Protein AF-A0A832LRV9-F1 (afdb_monomer)

Nearest PDB structures (foldseek):
  3uo2-assembly2_B  TM=4.684E-01  e=1.932E+00  Saccharomyces cerevisiae S288C

Secondary structure (DSSP, 8-state):
-HHHHHHHHHHHHHHH-S-------THHHHHHHHHHHHHHHHHHHTSTTT-TTS-HHHHHHHHHHHHHHHHHHHHHHT-TT-SPPPTT---

pLDDT: mean 85.63, std 14.7, range [46.56, 98.38]

Foldseek 3Di:
DVVVVVVVVVVVVVVVPDDDLPQADDVSLVVLLVVLVVLVVVLVCLDCVNNVPRDPVVNVVSVVVSVVSVVSNCVNVVHPPPDDDDPPDDD

Sequence (91 aa):
MKKVAMCIAVLAVLCLAGCGNVYLRGEALTAAETSTMDAYQAVERSEPQREPDCPAWLRAYLQENFKQWRFFVRAARKDEAWGPKLEGEQP

Solvent-accessible surface area (backbone atoms only — not comparable to full-atom values): 5360 Å² total; per-residue (Å²): 111,72,68,58,55,50,52,51,52,51,50,52,55,58,69,64,71,61,72,80,86,74,82,45,54,72,69,59,32,53,53,44,50,51,52,23,53,54,31,45,53,52,35,66,52,43,34,64,91,73,27,68,83,53,53,68,67,57,47,52,50,35,48,52,52,22,52,52,38,40,49,54,47,19,63,51,70,73,35,89,79,59,72,88,80,62,89,92,63,78,134

Structure (mmCIF, N/CA/C/O backbone):
data_AF-A0A832LRV9-F1
#
_entry.id   AF-A0A832LRV9-F1
#
loop_
_atom_site.group_PDB
_atom_site.id
_atom_site.type_symbol
_atom_site.label_atom_id
_atom_site.label_alt_id
_atom_site.label_comp_id
_atom_site.label_asym_id
_atom_site.label_entity_id
_atom_site.label_seq_id
_atom_site.pdbx_PDB_ins_code
_atom_site.Cartn_x
_atom_site.Cartn_y
_atom_site.Cartn_z
_atom_site.occupancy
_atom_site.B_iso_or_equiv
_atom_site.auth_seq_id
_atom_site.auth_comp_id
_atom_site.auth_asym_id
_atom_site.auth_atom_id
_atom_site.pdbx_PDB_model_num
ATOM 1 N N . MET A 1 1 ? -32.557 -22.725 -16.381 1.00 57.06 1 MET A N 1
ATOM 2 C CA . MET A 1 1 ? -32.774 -22.281 -14.982 1.00 57.06 1 MET A CA 1
ATOM 3 C C . MET A 1 1 ? -31.740 -22.838 -14.000 1.00 57.06 1 MET A C 1
ATOM 5 O O . MET A 1 1 ? -31.054 -22.038 -13.387 1.00 57.06 1 MET A O 1
ATOM 9 N N . LYS A 1 2 ? -31.529 -24.163 -13.897 1.00 62.62 2 LYS A N 1
ATOM 10 C CA . LYS A 1 2 ? -30.547 -24.755 -12.951 1.00 62.62 2 LYS A CA 1
ATOM 11 C C . LYS A 1 2 ? -29.103 -24.242 -13.114 1.00 62.62 2 LYS A C 1
ATOM 13 O O . LYS A 1 2 ? -28.452 -23.931 -12.127 1.00 62.62 2 LYS A O 1
ATOM 18 N N . LYS A 1 3 ? -28.632 -24.089 -14.359 1.00 66.50 3 LYS A N 1
ATOM 19 C CA . LYS A 1 3 ? -27.274 -23.592 -14.662 1.00 66.50 3 LYS A CA 1
ATOM 20 C C . LYS A 1 3 ? -27.055 -22.138 -14.217 1.00 66.50 3 LYS A C 1
ATOM 22 O O . LYS A 1 3 ? -26.003 -21.816 -13.693 1.00 66.50 3 LYS A O 1
ATOM 27 N N . VAL A 1 4 ? -28.076 -21.290 -14.361 1.00 75.31 4 VAL A N 1
ATOM 28 C CA . VAL A 1 4 ? -28.022 -19.873 -13.959 1.00 75.31 4 VAL A CA 1
ATOM 29 C C . VAL A 1 4 ? -27.977 -19.745 -12.436 1.00 75.31 4 VAL A C 1
ATOM 31 O O . VAL A 1 4 ? -27.144 -19.017 -11.912 1.00 75.31 4 VAL A O 1
ATOM 34 N N . ALA A 1 5 ? -28.801 -20.515 -11.720 1.00 76.06 5 ALA A N 1
ATOM 35 C CA . ALA A 1 5 ? -28.777 -20.550 -10.257 1.00 76.06 5 ALA A CA 1
ATOM 36 C C . ALA A 1 5 ? -27.423 -21.035 -9.707 1.00 76.06 5 ALA A C 1
ATOM 38 O O . ALA A 1 5 ? -26.921 -20.488 -8.732 1.00 76.06 5 ALA A O 1
ATOM 39 N N . MET A 1 6 ? -26.799 -22.012 -10.372 1.00 80.25 6 MET A N 1
ATOM 40 C CA . MET A 1 6 ? -25.465 -22.498 -10.019 1.00 80.25 6 MET A CA 1
ATOM 41 C C . MET A 1 6 ? -24.382 -21.432 -10.247 1.00 80.25 6 MET A C 1
ATOM 43 O O . MET A 1 6 ? -23.541 -21.241 -9.376 1.00 80.25 6 MET A O 1
ATOM 47 N N . CYS A 1 7 ? -24.426 -20.684 -11.355 1.00 77.81 7 CYS A N 1
ATOM 48 C CA . CYS A 1 7 ? -23.497 -19.571 -11.584 1.00 77.81 7 CYS A CA 1
ATOM 49 C C . CYS A 1 7 ? -23.651 -18.457 -10.539 1.00 77.81 7 CYS A C 1
ATOM 51 O O . CYS A 1 7 ? -22.649 -17.944 -10.055 1.00 77.81 7 CYS A O 1
ATOM 53 N N . ILE A 1 8 ? -24.885 -18.119 -10.152 1.00 79.50 8 ILE A N 1
ATOM 54 C CA . ILE A 1 8 ? -25.157 -17.107 -9.118 1.00 79.50 8 ILE A CA 1
ATOM 55 C C . ILE A 1 8 ? -24.667 -17.582 -7.745 1.00 79.50 8 ILE A C 1
ATOM 57 O O . ILE A 1 8 ? -24.066 -16.804 -7.014 1.00 79.50 8 ILE A O 1
ATOM 61 N N . ALA A 1 9 ? -24.864 -18.858 -7.405 1.00 75.25 9 ALA A N 1
ATOM 62 C CA . ALA A 1 9 ? -24.369 -19.426 -6.154 1.00 75.25 9 ALA A CA 1
ATOM 63 C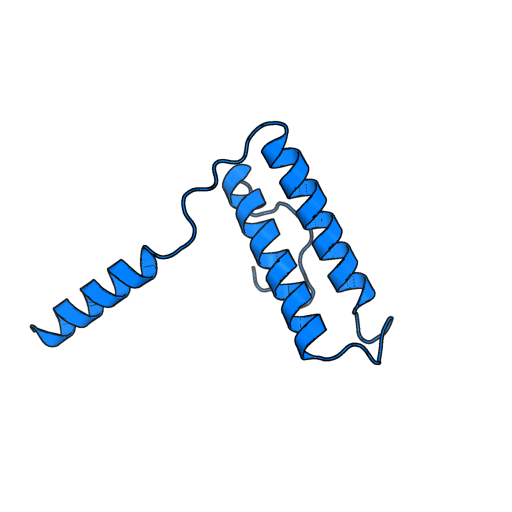 C . ALA A 1 9 ? -22.832 -19.451 -6.098 1.00 75.25 9 ALA A C 1
ATOM 65 O O . ALA A 1 9 ? -22.249 -19.115 -5.072 1.00 75.25 9 ALA A O 1
ATOM 66 N N . VAL A 1 10 ? -22.172 -19.792 -7.209 1.00 74.38 10 VAL A N 1
ATOM 67 C CA . VAL A 1 10 ? -20.706 -19.756 -7.315 1.00 74.38 10 VAL A CA 1
ATOM 68 C C . VAL A 1 10 ? -20.188 -18.322 -7.214 1.00 74.38 10 VAL A C 1
ATOM 70 O O . VAL A 1 10 ? -19.249 -18.083 -6.465 1.00 74.38 10 VAL A O 1
ATOM 73 N N . LEU A 1 11 ? -20.826 -17.357 -7.884 1.00 69.88 11 LEU A N 1
ATOM 74 C CA . LEU A 1 11 ? -20.500 -15.934 -7.745 1.00 69.88 11 LEU A CA 1
ATOM 75 C C . LEU A 1 11 ? -20.679 -15.457 -6.302 1.00 69.88 11 LEU A C 1
ATOM 77 O O . LEU A 1 11 ? -19.779 -14.824 -5.773 1.00 69.88 11 LEU A O 1
ATOM 81 N N . ALA A 1 12 ? -21.774 -15.817 -5.630 1.00 67.25 12 ALA A N 1
ATOM 82 C CA . ALA A 1 12 ? -22.002 -15.450 -4.235 1.00 67.25 12 ALA A CA 1
ATOM 83 C C . ALA A 1 12 ? -20.933 -16.036 -3.296 1.00 67.25 12 ALA A C 1
ATOM 85 O O . ALA A 1 12 ? -20.431 -15.326 -2.433 1.00 67.25 12 ALA A O 1
ATOM 86 N N . VAL A 1 13 ? -20.534 -17.298 -3.484 1.00 64.94 13 VAL A N 1
ATOM 87 C CA . VAL A 1 13 ? -19.471 -17.938 -2.685 1.00 64.94 13 VAL A CA 1
ATOM 88 C C . VAL A 1 13 ? -18.095 -17.334 -2.981 1.00 64.94 13 VAL A C 1
ATOM 90 O O . VAL A 1 13 ? -17.320 -17.105 -2.056 1.00 64.94 13 VAL A O 1
ATOM 93 N N . LEU A 1 14 ? -17.797 -17.010 -4.241 1.00 58.47 14 LEU A N 1
ATOM 94 C CA . LEU A 1 14 ? -16.559 -16.321 -4.619 1.00 58.47 14 LEU A CA 1
ATOM 95 C C . LEU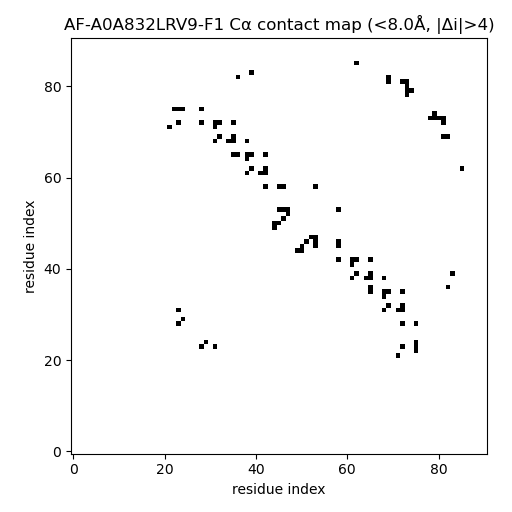 A 1 14 ? -16.527 -14.871 -4.111 1.00 58.47 14 LEU A C 1
ATOM 97 O O . LEU A 1 14 ? -15.468 -14.392 -3.723 1.00 58.47 14 LEU A O 1
ATOM 101 N N . CYS A 1 15 ? -17.678 -14.198 -4.027 1.00 57.00 15 CYS A N 1
ATOM 102 C CA . CYS A 1 15 ? -17.820 -12.879 -3.405 1.00 57.00 15 CYS A CA 1
ATOM 103 C C . CYS A 1 15 ? -17.755 -12.917 -1.866 1.00 57.00 15 CYS A C 1
ATOM 105 O O . CYS A 1 15 ? -17.588 -11.868 -1.251 1.00 57.00 15 CYS A O 1
ATOM 107 N N . LEU A 1 16 ? -17.879 -14.094 -1.239 1.00 51.53 16 LEU A N 1
ATOM 108 C CA . LEU A 1 16 ? -17.699 -14.286 0.208 1.00 51.53 16 LEU A CA 1
ATOM 109 C C . LEU A 1 16 ? -16.242 -14.601 0.582 1.00 51.53 16 LEU A C 1
ATOM 111 O O . LEU A 1 16 ? -15.853 -14.426 1.735 1.00 51.53 16 LEU A O 1
ATOM 115 N N . ALA A 1 17 ? -15.419 -15.031 -0.378 1.00 48.03 17 ALA A N 1
ATOM 116 C CA . ALA A 1 17 ? -13.992 -15.275 -0.186 1.00 48.03 17 ALA A CA 1
ATOM 117 C C . ALA A 1 17 ? -13.171 -13.990 -0.409 1.00 48.03 17 ALA A C 1
ATOM 119 O O . ALA A 1 17 ? -12.248 -13.949 -1.216 1.00 48.03 17 ALA A O 1
ATOM 120 N N . GLY A 1 18 ? -13.518 -12.930 0.318 1.00 46.56 18 GLY A N 1
ATOM 121 C CA . GLY A 1 18 ? -12.721 -11.714 0.432 1.00 46.56 18 GLY A CA 1
ATOM 122 C C . GLY A 1 18 ? -12.431 -11.452 1.901 1.00 46.56 18 GLY A C 1
ATOM 123 O O . GLY A 1 18 ? -13.310 -10.978 2.603 1.00 46.56 18 GLY A O 1
ATOM 124 N N . CYS A 1 19 ? -11.221 -11.806 2.344 1.00 50.16 19 CYS A N 1
ATOM 125 C CA . CYS A 1 19 ? -10.553 -11.340 3.564 1.00 50.16 19 CYS A CA 1
ATOM 126 C C . CYS A 1 19 ? -11.414 -11.325 4.841 1.00 50.16 19 CYS A C 1
ATOM 128 O O . CYS A 1 19 ? -12.174 -10.391 5.078 1.00 50.16 19 CYS A O 1
ATOM 130 N N . GLY A 1 20 ? -11.235 -12.332 5.709 1.00 47.59 20 GLY A N 1
ATOM 131 C CA . GLY A 1 20 ? -11.855 -12.360 7.037 1.00 47.59 20 GLY A CA 1
ATOM 132 C C . GLY A 1 20 ? -11.772 -10.989 7.699 1.00 47.59 20 GLY A C 1
ATOM 133 O O . GLY A 1 20 ? -10.699 -10.401 7.688 1.00 47.59 20 GLY A O 1
ATOM 134 N N . ASN A 1 21 ? -12.908 -10.476 8.181 1.00 55.56 21 ASN A N 1
ATOM 135 C CA . ASN A 1 21 ? -13.067 -9.126 8.726 1.00 55.56 21 ASN A CA 1
ATOM 136 C C . ASN A 1 21 ? -11.907 -8.765 9.673 1.00 55.56 21 ASN A C 1
ATOM 138 O O . ASN A 1 21 ? -11.973 -9.045 10.871 1.00 55.56 21 ASN A O 1
ATOM 142 N N . VAL A 1 22 ? -10.835 -8.165 9.143 1.00 60.28 22 VAL A N 1
ATOM 143 C CA . VAL A 1 22 ? -9.689 -7.747 9.947 1.00 60.28 22 VAL A CA 1
ATOM 144 C C . VAL A 1 22 ? -10.130 -6.479 10.645 1.00 60.28 22 VAL A C 1
ATOM 146 O O . VAL A 1 22 ? -10.161 -5.391 10.071 1.00 60.28 22 VAL A O 1
ATOM 149 N N . TYR A 1 23 ? -10.560 -6.640 11.888 1.00 70.06 23 TYR A N 1
ATOM 150 C CA . TYR A 1 23 ? -11.009 -5.525 12.692 1.00 70.06 23 TYR A CA 1
ATOM 151 C C . TYR A 1 23 ? -9.806 -4.817 13.306 1.00 70.06 23 TYR A C 1
ATOM 153 O O . TYR A 1 23 ? -9.339 -5.171 14.386 1.00 70.06 23 TYR A O 1
ATOM 161 N N . LEU A 1 24 ? -9.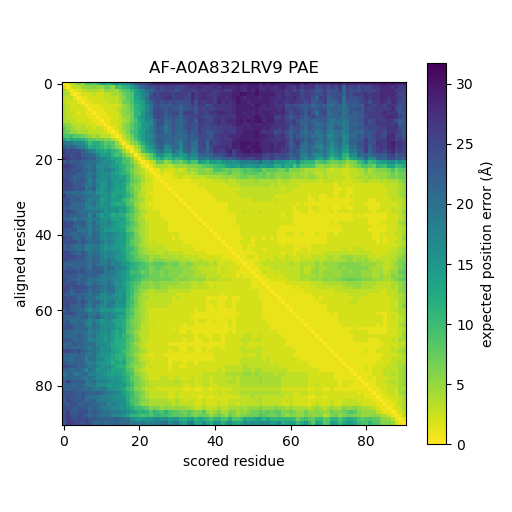279 -3.827 12.589 1.00 83.19 24 LEU A N 1
ATOM 162 C CA . LEU A 1 24 ? -8.147 -3.031 13.049 1.00 83.19 24 LEU A CA 1
ATOM 163 C C . LEU A 1 24 ? -8.634 -1.875 13.924 1.00 83.19 24 LEU A C 1
ATOM 165 O O . LEU A 1 24 ? -9.465 -1.066 13.509 1.00 83.19 24 LEU A O 1
ATOM 169 N N . ARG A 1 25 ? -8.100 -1.787 15.142 1.00 87.44 25 ARG A N 1
ATOM 170 C CA . ARG A 1 25 ? -8.321 -0.680 16.082 1.00 87.44 25 ARG A CA 1
ATOM 171 C C . ARG A 1 25 ? -7.082 -0.450 16.936 1.00 87.44 25 ARG A C 1
ATOM 173 O O . ARG A 1 25 ? -6.271 -1.359 17.098 1.00 87.44 25 ARG A O 1
ATOM 180 N N . GLY A 1 26 ? -6.978 0.748 17.513 1.00 93.00 26 GLY A N 1
ATOM 181 C CA . GLY A 1 26 ? -5.869 1.114 18.396 1.00 93.00 26 GLY A CA 1
ATOM 182 C C . GLY A 1 26 ? -4.520 0.871 17.721 1.00 93.00 26 GLY A C 1
ATOM 183 O O . GLY A 1 26 ? -4.353 1.185 16.544 1.00 93.00 26 GLY A O 1
ATOM 184 N N . GLU A 1 27 ? -3.597 0.242 18.442 1.00 94.12 27 GLU A N 1
ATOM 185 C CA . GLU A 1 27 ? -2.237 -0.038 17.965 1.00 94.12 27 GLU A CA 1
ATOM 186 C C . GLU A 1 27 ? -2.197 -0.894 16.694 1.00 94.12 27 GLU A C 1
ATOM 188 O O . GLU A 1 27 ? -1.347 -0.671 15.836 1.00 94.12 27 GLU A O 1
ATOM 193 N N . ALA A 1 28 ? -3.140 -1.826 16.517 1.00 91.56 28 ALA A N 1
ATOM 194 C CA . ALA A 1 28 ? -3.201 -2.645 15.307 1.00 91.56 28 ALA A CA 1
ATOM 195 C C . ALA A 1 28 ? -3.540 -1.805 14.065 1.00 91.56 28 ALA A C 1
ATOM 197 O O . ALA A 1 28 ? -3.005 -2.054 12.986 1.00 91.56 28 ALA A O 1
ATOM 198 N N . LEU A 1 29 ? -4.402 -0.790 14.215 1.00 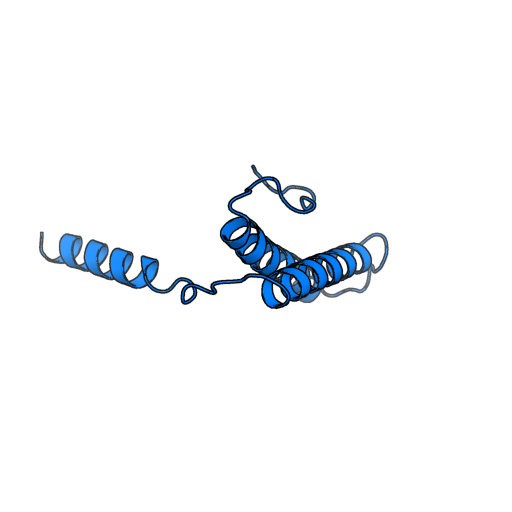94.44 29 LEU A N 1
ATOM 199 C CA . LEU A 1 29 ? -4.681 0.157 13.135 1.00 94.44 29 LEU A CA 1
ATOM 200 C C . LEU A 1 29 ? -3.459 1.033 12.860 1.00 94.44 29 LEU A C 1
ATOM 202 O O . LEU A 1 29 ? -3.071 1.157 11.706 1.00 94.44 29 LEU A O 1
ATOM 206 N N . THR A 1 30 ? -2.811 1.562 13.898 1.00 95.38 30 THR A N 1
ATOM 207 C CA . THR A 1 30 ? -1.586 2.358 13.739 1.00 95.38 30 THR A CA 1
ATOM 208 C C . THR A 1 30 ? -0.482 1.571 13.027 1.00 95.38 30 THR A C 1
ATOM 210 O O . THR A 1 30 ? 0.126 2.079 12.090 1.00 95.38 30 THR A O 1
ATOM 213 N N . ALA A 1 31 ? -0.264 0.304 13.388 1.00 94.56 31 ALA A N 1
ATOM 214 C CA . ALA A 1 31 ? 0.716 -0.554 12.724 1.00 94.56 31 ALA A CA 1
ATOM 215 C C . ALA A 1 31 ? 0.374 -0.807 11.244 1.00 94.56 31 ALA A C 1
ATOM 217 O O . ALA A 1 31 ? 1.267 -0.827 10.394 1.00 94.56 31 ALA A O 1
ATOM 218 N N . ALA A 1 32 ? -0.913 -0.972 10.922 1.00 95.19 32 ALA A N 1
ATOM 219 C CA . ALA A 1 32 ? -1.371 -1.116 9.543 1.00 95.19 32 ALA A CA 1
ATOM 220 C C . ALA A 1 32 ? -1.211 0.185 8.740 1.00 95.19 32 ALA A C 1
ATOM 222 O O . ALA A 1 32 ? -0.819 0.133 7.576 1.00 95.19 32 ALA A O 1
ATOM 223 N N . GLU A 1 33 ? -1.456 1.349 9.347 1.00 97.00 33 GLU A N 1
ATOM 224 C CA . GLU A 1 33 ? -1.203 2.659 8.734 1.00 97.00 33 GLU A CA 1
ATOM 225 C C . GLU A 1 33 ? 0.281 2.831 8.399 1.00 97.00 33 GLU A C 1
ATOM 227 O O . GLU A 1 33 ? 0.613 3.164 7.261 1.00 97.00 33 GLU A O 1
ATOM 232 N N . THR A 1 34 ? 1.172 2.529 9.348 1.00 97.56 34 THR A N 1
ATOM 233 C CA . THR A 1 34 ? 2.625 2.555 9.126 1.00 97.56 34 THR A CA 1
ATOM 234 C C . THR A 1 34 ? 3.030 1.597 8.012 1.00 97.56 34 THR A C 1
ATOM 236 O O . THR A 1 34 ? 3.663 2.021 7.051 1.00 97.56 34 THR A O 1
ATOM 239 N N . SER A 1 35 ? 2.575 0.342 8.070 1.00 96.06 35 SER A N 1
ATOM 240 C CA . SER A 1 35 ? 2.882 -0.666 7.046 1.00 96.06 35 SER A CA 1
ATOM 241 C C . SER A 1 35 ? 2.380 -0.251 5.659 1.00 96.06 35 SER A C 1
ATOM 243 O O . SER A 1 35 ? 3.045 -0.490 4.653 1.00 96.06 35 SER A O 1
ATOM 245 N N . THR A 1 36 ? 1.227 0.424 5.593 1.00 97.94 36 THR A N 1
ATOM 246 C CA . THR A 1 36 ? 0.695 0.967 4.338 1.00 97.94 36 THR A CA 1
ATOM 247 C C . THR A 1 36 ?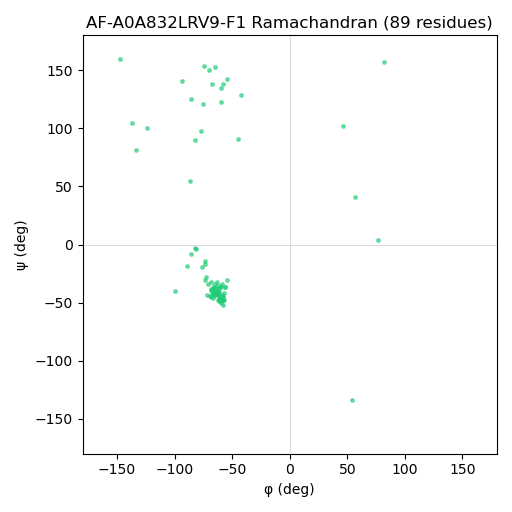 1.597 2.064 3.777 1.00 97.94 36 THR A C 1
ATOM 249 O O . THR A 1 36 ? 1.861 2.091 2.576 1.00 97.94 36 THR A O 1
ATOM 252 N N . MET A 1 37 ? 2.089 2.967 4.627 1.00 98.38 37 MET A N 1
ATOM 253 C CA . MET A 1 37 ? 2.991 4.035 4.195 1.00 98.38 37 MET A CA 1
ATOM 254 C C . MET A 1 37 ? 4.378 3.507 3.817 1.00 98.38 37 MET A C 1
ATOM 256 O O . MET A 1 37 ? 4.966 4.002 2.857 1.00 98.38 37 MET A O 1
ATOM 260 N N . ASP A 1 38 ? 4.873 2.470 4.490 1.00 98.12 38 ASP A N 1
ATOM 261 C CA . ASP A 1 38 ? 6.116 1.790 4.115 1.00 98.12 38 ASP A CA 1
ATOM 262 C C . ASP A 1 38 ? 5.982 1.109 2.745 1.00 98.12 38 ASP A C 1
ATOM 264 O O . ASP A 1 38 ? 6.862 1.244 1.890 1.00 98.12 38 ASP A O 1
ATOM 268 N N . ALA A 1 39 ? 4.845 0.450 2.489 1.00 97.75 39 ALA A N 1
ATOM 269 C CA . ALA A 1 39 ? 4.535 -0.121 1.181 1.00 97.75 39 ALA A CA 1
ATOM 270 C C . ALA A 1 39 ? 4.453 0.961 0.089 1.00 97.75 39 ALA A C 1
ATOM 272 O O . ALA A 1 39 ? 4.997 0.774 -1.000 1.00 97.75 39 ALA A O 1
ATOM 273 N N . TYR A 1 40 ? 3.852 2.120 0.381 1.00 97.94 40 TYR A N 1
ATOM 274 C CA . TYR A 1 40 ? 3.833 3.258 -0.546 1.00 97.94 40 TYR A CA 1
ATOM 275 C C . TYR A 1 40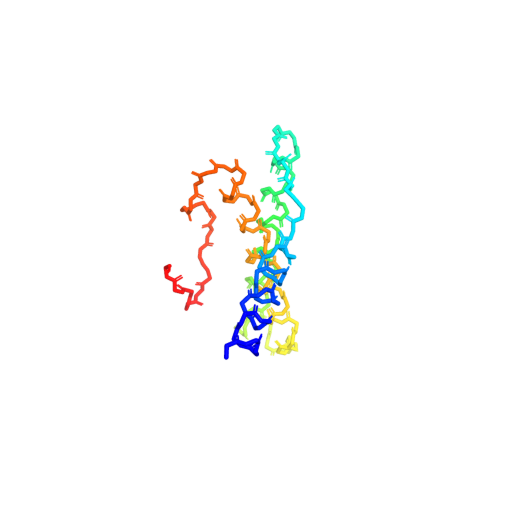 ? 5.247 3.741 -0.888 1.00 97.94 40 TYR A C 1
ATOM 277 O O . TYR A 1 40 ? 5.585 3.919 -2.056 1.00 97.94 40 TYR A O 1
ATOM 285 N N . GLN A 1 41 ? 6.112 3.893 0.116 1.00 97.62 41 GLN A N 1
ATOM 286 C CA . GLN A 1 41 ? 7.500 4.285 -0.120 1.00 97.62 41 GLN A CA 1
ATOM 287 C C . GLN A 1 41 ? 8.271 3.253 -0.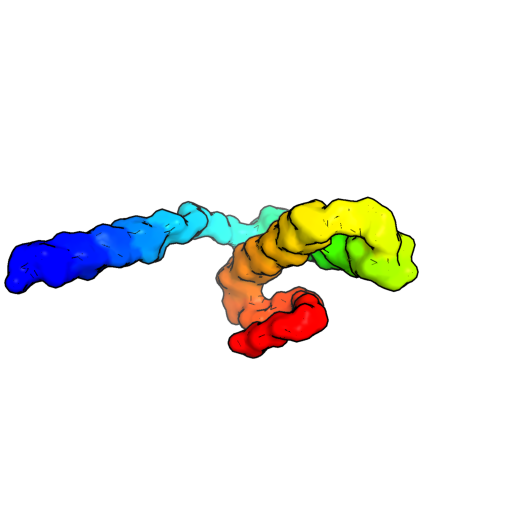948 1.00 97.62 41 GLN A C 1
ATOM 289 O O . GLN A 1 41 ? 9.171 3.631 -1.697 1.00 97.62 41 GLN A O 1
ATOM 294 N N . ALA A 1 42 ? 7.959 1.962 -0.815 1.00 96.94 42 ALA A N 1
ATOM 295 C CA . ALA A 1 42 ? 8.559 0.927 -1.648 1.00 96.94 42 ALA A CA 1
ATOM 296 C C . ALA A 1 42 ? 8.144 1.081 -3.121 1.00 96.94 42 ALA A C 1
ATOM 298 O O . ALA A 1 42 ? 9.000 0.985 -4.000 1.00 96.94 42 ALA A O 1
ATOM 299 N N . VAL A 1 43 ? 6.871 1.402 -3.390 1.00 96.62 43 VAL A N 1
ATOM 300 C CA . VAL A 1 43 ? 6.393 1.722 -4.747 1.00 96.62 43 VAL A CA 1
ATOM 301 C C . VAL A 1 43 ? 7.166 2.905 -5.325 1.00 96.62 43 VAL A C 1
ATOM 303 O O . VAL A 1 43 ? 7.765 2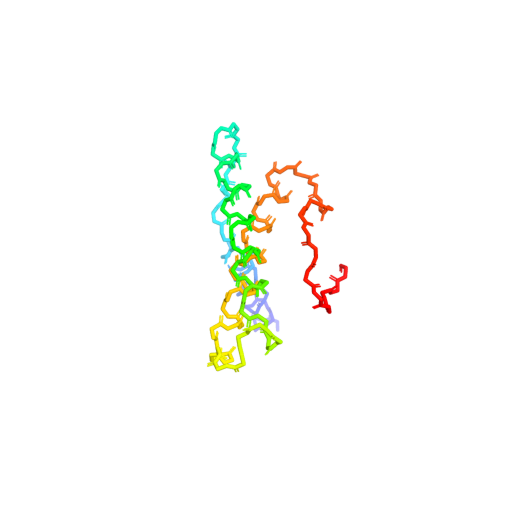.768 -6.389 1.00 96.62 43 VAL A O 1
ATOM 306 N N . GLU A 1 44 ? 7.234 4.014 -4.588 1.00 95.69 44 GLU A N 1
ATOM 307 C CA . GLU A 1 44 ? 7.946 5.239 -4.983 1.00 95.69 44 GLU A CA 1
ATOM 308 C C . GLU A 1 44 ? 9.428 5.000 -5.299 1.00 95.69 44 GLU A C 1
ATOM 310 O O . GLU A 1 44 ? 9.997 5.622 -6.189 1.00 95.69 44 GLU A O 1
ATOM 315 N N . ARG A 1 45 ? 10.098 4.109 -4.560 1.00 95.56 45 ARG A N 1
ATOM 316 C CA . ARG A 1 45 ? 11.506 3.768 -4.823 1.00 95.56 45 ARG A CA 1
ATOM 317 C C . ARG A 1 45 ? 11.675 2.906 -6.074 1.00 95.56 45 ARG A C 1
ATOM 319 O O . ARG A 1 45 ? 12.691 3.045 -6.743 1.00 95.56 45 ARG A O 1
ATOM 326 N N . SER A 1 46 ? 10.683 2.075 -6.391 1.00 95.56 46 SER A N 1
ATOM 327 C CA . SER A 1 46 ? 10.705 1.158 -7.539 1.00 95.56 46 SER A CA 1
ATOM 328 C C . SER A 1 46 ? 10.347 1.807 -8.885 1.00 95.56 46 SER A C 1
ATOM 330 O O . SER A 1 46 ? 10.365 1.134 -9.923 1.00 95.56 46 SER A O 1
ATOM 332 N N . GLU A 1 47 ? 9.983 3.096 -8.887 1.00 93.12 47 GLU A N 1
ATOM 333 C CA . GLU A 1 47 ? 9.602 3.835 -10.094 1.00 93.12 47 GLU A CA 1
ATOM 334 C C . GLU A 1 47 ? 10.687 3.762 -11.180 1.00 93.12 47 GLU A C 1
ATOM 336 O O . GLU A 1 47 ? 11.873 3.855 -10.858 1.00 93.12 47 GLU A O 1
ATOM 341 N N . PRO A 1 48 ? 10.325 3.661 -12.475 1.00 90.62 48 PRO A N 1
ATOM 342 C CA . PRO A 1 48 ? 11.297 3.540 -13.565 1.00 90.62 48 PRO A CA 1
ATOM 343 C C . PRO A 1 48 ? 12.364 4.642 -13.599 1.00 90.62 48 PRO A C 1
ATOM 345 O O . PRO A 1 48 ? 13.484 4.395 -14.034 1.00 90.62 48 PRO A O 1
ATOM 348 N N . GLN A 1 49 ? 12.027 5.851 -13.144 1.00 92.06 49 GLN A N 1
ATOM 349 C CA . GLN A 1 49 ? 12.938 6.993 -13.079 1.00 92.06 49 GLN A CA 1
ATOM 350 C C . GLN A 1 49 ? 13.985 6.847 -11.966 1.00 92.06 49 GLN A C 1
ATOM 352 O O . GLN A 1 49 ? 15.067 7.420 -12.081 1.00 92.06 49 GLN A O 1
ATOM 357 N N . ARG A 1 50 ? 13.670 6.111 -10.891 1.00 92.00 50 ARG A N 1
ATOM 358 C CA . ARG A 1 50 ? 14.557 5.906 -9.734 1.00 92.00 50 ARG A CA 1
ATOM 359 C C . ARG A 1 50 ? 15.287 4.567 -9.795 1.00 92.00 50 ARG A C 1
ATOM 361 O O . ARG A 1 50 ? 16.472 4.517 -9.483 1.00 92.00 50 ARG A O 1
ATOM 368 N N . GLU A 1 51 ? 14.603 3.512 -10.230 1.00 93.62 51 GLU A N 1
ATOM 369 C CA . GLU A 1 51 ? 15.146 2.159 -10.361 1.00 93.62 51 GLU A CA 1
ATOM 370 C C . GLU A 1 51 ? 14.773 1.543 -11.729 1.00 93.62 51 GLU A C 1
ATOM 372 O O . GLU A 1 51 ? 13.813 0.765 -11.854 1.00 93.62 51 GLU A O 1
ATOM 377 N N . PRO A 1 52 ? 15.529 1.885 -12.793 1.00 93.44 52 PRO A N 1
ATOM 378 C CA . PRO A 1 52 ? 15.251 1.427 -14.156 1.00 93.44 52 PRO A CA 1
ATOM 379 C C . PRO A 1 52 ? 15.280 -0.099 -14.296 1.00 93.44 52 PRO A C 1
ATOM 381 O O . PRO A 1 52 ? 14.438 -0.672 -14.992 1.00 93.44 52 PRO A O 1
ATOM 384 N N . ASP A 1 53 ? 16.190 -0.747 -13.564 1.00 96.00 53 ASP A N 1
ATOM 385 C CA . ASP A 1 53 ? 16.424 -2.194 -13.604 1.00 96.00 53 ASP A CA 1
ATOM 386 C C . ASP A 1 53 ? 15.442 -2.997 -12.735 1.00 96.00 53 ASP A C 1
ATOM 388 O O . ASP A 1 53 ? 15.478 -4.229 -12.735 1.00 96.00 53 ASP A O 1
ATOM 392 N N . CYS A 1 54 ? 14.539 -2.326 -12.006 1.00 95.19 54 CYS A N 1
ATOM 393 C CA . CYS A 1 54 ? 13.523 -3.003 -11.208 1.00 95.19 54 CYS A CA 1
ATOM 394 C C . CYS A 1 54 ? 12.633 -3.877 -12.118 1.00 95.19 54 CYS A C 1
ATOM 396 O O . CYS A 1 54 ? 12.011 -3.360 -13.058 1.00 95.19 54 CYS A O 1
ATOM 398 N N . PRO A 1 55 ? 12.527 -5.196 -11.865 1.00 96.69 55 PRO A N 1
ATOM 399 C CA . PRO A 1 55 ? 11.699 -6.070 -12.681 1.00 96.69 55 PRO A CA 1
ATOM 400 C C . PRO A 1 55 ? 10.235 -5.618 -12.701 1.00 96.69 55 PRO A C 1
ATOM 402 O O . PRO A 1 55 ? 9.652 -5.301 -11.665 1.00 96.69 55 PRO A O 1
ATOM 405 N N . ALA A 1 56 ? 9.596 -5.663 -13.873 1.00 94.38 56 ALA A N 1
ATOM 406 C CA . ALA A 1 56 ? 8.208 -5.215 -14.030 1.00 94.38 56 ALA A CA 1
ATOM 407 C C . ALA A 1 56 ? 7.228 -5.937 -13.084 1.00 94.38 56 ALA A C 1
ATOM 409 O O . ALA A 1 56 ? 6.314 -5.316 -12.544 1.00 94.38 56 ALA A O 1
ATOM 410 N N . TRP A 1 57 ? 7.447 -7.235 -12.839 1.00 95.75 57 TRP A N 1
ATOM 411 C CA . TRP A 1 57 ? 6.630 -8.014 -11.906 1.00 95.75 57 TRP A CA 1
ATOM 412 C C . TRP A 1 57 ? 6.772 -7.525 -10.459 1.00 95.75 57 TRP A C 1
ATOM 414 O O . TRP A 1 57 ? 5.793 -7.549 -9.717 1.00 95.75 57 TRP A O 1
ATOM 424 N N . LEU A 1 58 ? 7.961 -7.056 -10.063 1.00 96.56 58 LEU A N 1
ATOM 425 C CA . LEU A 1 58 ? 8.216 -6.557 -8.716 1.00 96.56 58 LEU A CA 1
ATOM 426 C C . LEU A 1 58 ? 7.516 -5.213 -8.510 1.00 96.56 58 LEU A C 1
ATOM 428 O O . LEU A 1 58 ? 6.835 -5.042 -7.504 1.00 96.56 58 LEU A O 1
ATOM 432 N N . ARG A 1 59 ? 7.580 -4.303 -9.493 1.00 95.12 59 ARG A N 1
ATOM 433 C CA . ARG A 1 59 ? 6.811 -3.044 -9.458 1.00 95.12 59 ARG A CA 1
ATOM 434 C C . ARG A 1 59 ? 5.313 -3.306 -9.317 1.00 95.12 59 ARG A C 1
ATOM 436 O O . ARG A 1 59 ? 4.667 -2.724 -8.450 1.00 95.12 59 ARG A O 1
ATOM 443 N N . ALA A 1 60 ? 4.773 -4.214 -10.132 1.00 94.38 60 ALA A N 1
ATOM 444 C CA . ALA A 1 60 ? 3.362 -4.586 -10.067 1.00 94.38 60 ALA A CA 1
ATOM 445 C C . ALA A 1 60 ? 2.996 -5.171 -8.693 1.00 94.38 60 ALA A C 1
ATOM 447 O O . ALA A 1 60 ? 2.000 -4.770 -8.096 1.00 94.38 60 ALA A O 1
ATOM 448 N N . TYR A 1 61 ? 3.832 -6.063 -8.155 1.00 95.88 61 TYR A N 1
ATOM 449 C CA . TYR A 1 61 ? 3.646 -6.624 -6.819 1.00 95.88 61 TYR A CA 1
ATOM 450 C C . TYR A 1 61 ? 3.613 -5.541 -5.732 1.00 95.88 61 TYR A C 1
ATOM 452 O O . TYR A 1 61 ? 2.710 -5.548 -4.899 1.00 95.88 61 TYR A O 1
ATOM 460 N N . LEU A 1 62 ? 4.558 -4.595 -5.746 1.00 97.06 62 LEU A N 1
ATOM 461 C CA . LEU A 1 62 ? 4.620 -3.517 -4.755 1.00 97.06 62 LEU A CA 1
ATOM 462 C C . LEU A 1 62 ? 3.385 -2.610 -4.828 1.00 97.06 62 LEU A C 1
ATOM 464 O O . LEU A 1 62 ? 2.819 -2.261 -3.791 1.00 97.06 62 LEU A O 1
ATOM 468 N N . GLN A 1 63 ? 2.926 -2.277 -6.039 1.00 95.88 63 GLN A N 1
ATOM 469 C CA . GLN A 1 63 ? 1.709 -1.485 -6.236 1.00 95.88 63 GLN A CA 1
ATOM 470 C C . GLN A 1 63 ? 0.474 -2.197 -5.678 1.00 95.88 63 GLN A C 1
ATOM 472 O O . GLN A 1 63 ? -0.294 -1.595 -4.927 1.00 95.88 63 GLN A O 1
ATOM 477 N N . GLU A 1 64 ? 0.288 -3.478 -6.000 1.00 95.06 64 GLU A N 1
ATOM 478 C CA . GLU A 1 64 ? -0.845 -4.255 -5.491 1.00 95.06 64 GLU A CA 1
ATOM 479 C C . GLU A 1 64 ? -0.765 -4.463 -3.974 1.00 95.06 64 GLU A C 1
ATOM 481 O O . GLU A 1 64 ? -1.778 -4.353 -3.282 1.00 95.06 64 GLU A O 1
ATOM 486 N N . ASN A 1 65 ? 0.437 -4.667 -3.425 1.00 95.06 65 ASN A N 1
ATOM 487 C CA . ASN A 1 65 ? 0.640 -4.775 -1.984 1.00 95.06 65 ASN A CA 1
ATOM 488 C C . ASN A 1 65 ? 0.222 -3.491 -1.251 1.00 95.06 65 ASN A C 1
ATOM 490 O O . ASN A 1 65 ? -0.525 -3.554 -0.272 1.00 95.06 65 ASN A O 1
ATOM 494 N N . PHE A 1 66 ? 0.628 -2.323 -1.757 1.00 97.12 66 PHE A N 1
ATOM 495 C CA . PHE A 1 66 ? 0.189 -1.037 -1.219 1.00 97.12 66 PHE A CA 1
ATOM 496 C C . PHE A 1 66 ? -1.336 -0.871 -1.289 1.00 97.12 66 PHE A C 1
ATOM 498 O O . PHE A 1 66 ? -1.965 -0.494 -0.295 1.00 97.12 66 PHE A O 1
ATOM 505 N N . LYS A 1 67 ? -1.953 -1.182 -2.437 1.00 94.38 67 LYS A N 1
ATOM 506 C CA . LYS A 1 67 ? -3.411 -1.073 -2.618 1.00 94.38 67 LYS A CA 1
ATOM 507 C C . LYS A 1 67 ? -4.176 -1.935 -1.617 1.00 94.38 67 LYS A C 1
ATOM 509 O O . LYS A 1 67 ? -5.147 -1.453 -1.033 1.00 94.38 67 LYS A O 1
ATOM 514 N N . GLN A 1 68 ? -3.730 -3.170 -1.390 1.00 92.12 68 GLN A N 1
ATOM 515 C CA . GLN A 1 68 ? -4.338 -4.085 -0.420 1.00 92.12 68 GLN A CA 1
ATOM 516 C C . GLN A 1 68 ? -4.249 -3.545 1.010 1.00 92.12 68 GLN A C 1
ATOM 518 O O . GLN A 1 68 ? -5.260 -3.487 1.711 1.00 92.12 68 GLN A O 1
ATOM 523 N N . TRP A 1 69 ? -3.070 -3.086 1.434 1.00 93.19 69 TRP A N 1
ATOM 524 C CA . TRP A 1 69 ? -2.892 -2.480 2.754 1.00 93.19 69 TRP A CA 1
ATOM 525 C C . TRP A 1 69 ? -3.782 -1.254 2.954 1.00 93.19 69 TRP A C 1
ATOM 527 O O . TRP A 1 69 ? -4.528 -1.165 3.934 1.00 93.19 69 TRP A O 1
ATOM 537 N N . ARG A 1 70 ? -3.790 -0.348 1.973 1.00 94.81 70 ARG A N 1
ATOM 538 C CA . ARG A 1 70 ? -4.623 0.854 2.012 1.00 94.81 70 ARG A CA 1
ATOM 539 C C . ARG A 1 70 ? -6.111 0.520 2.029 1.00 94.81 70 ARG A C 1
ATOM 541 O O . ARG A 1 70 ? -6.858 1.199 2.725 1.00 94.81 70 ARG A O 1
ATOM 548 N N . PHE A 1 71 ? -6.550 -0.528 1.331 1.00 91.88 71 PHE A N 1
ATOM 549 C CA . PHE A 1 71 ? -7.931 -1.005 1.416 1.00 91.88 71 PHE A CA 1
ATOM 550 C C . PHE A 1 71 ? -8.313 -1.387 2.854 1.00 91.88 71 PHE A C 1
ATOM 552 O O . PHE A 1 71 ? -9.338 -0.920 3.352 1.00 91.88 71 PHE A O 1
ATOM 559 N N . PHE A 1 72 ? -7.473 -2.157 3.557 1.00 90.31 72 PHE A N 1
ATOM 560 C CA . PHE A 1 72 ? -7.747 -2.534 4.949 1.00 90.31 72 PHE A CA 1
ATOM 561 C C . PHE A 1 72 ? -7.807 -1.327 5.884 1.00 90.31 72 PHE A C 1
ATOM 563 O O . PHE A 1 72 ? -8.700 -1.250 6.729 1.00 90.31 72 PHE A O 1
ATOM 570 N N . VAL A 1 73 ? -6.908 -0.355 5.711 1.00 93.75 73 VAL A N 1
ATOM 571 C CA . VAL A 1 73 ? -6.927 0.867 6.523 1.00 93.75 73 VAL A CA 1
ATOM 572 C C . VAL A 1 73 ? -8.168 1.713 6.234 1.00 93.75 73 VAL A C 1
ATOM 574 O O . VAL A 1 73 ? -8.839 2.133 7.176 1.00 93.75 73 VAL A O 1
ATOM 577 N N . ARG A 1 74 ? -8.529 1.924 4.961 1.00 93.56 74 ARG A N 1
ATOM 578 C CA . ARG A 1 74 ? -9.746 2.663 4.576 1.00 93.56 74 ARG A CA 1
ATOM 579 C C . ARG A 1 74 ? -11.000 2.023 5.163 1.00 93.56 74 ARG A C 1
ATOM 581 O O . ARG A 1 74 ? -11.829 2.720 5.747 1.00 93.56 74 ARG A O 1
ATOM 588 N N . ALA A 1 75 ? -11.103 0.696 5.082 1.00 90.69 75 ALA A N 1
ATOM 589 C CA . ALA A 1 75 ? -12.209 -0.056 5.664 1.00 90.69 75 ALA A CA 1
ATOM 590 C C . ALA A 1 75 ? -12.267 0.091 7.196 1.00 90.69 75 ALA A C 1
ATOM 592 O O . ALA A 1 75 ? -13.339 0.329 7.755 1.00 90.69 75 ALA A O 1
ATOM 593 N N . ALA A 1 76 ? -11.121 0.010 7.881 1.00 91.19 76 A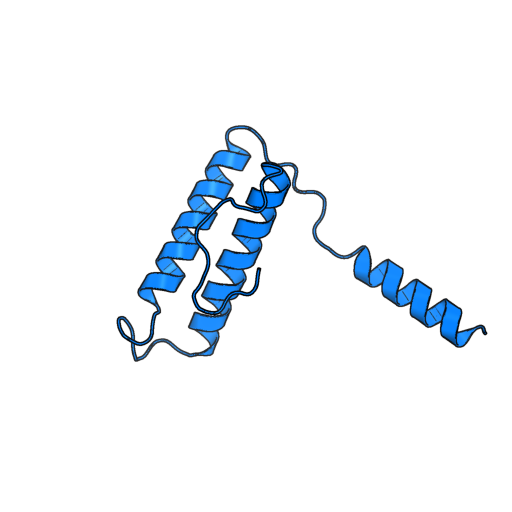LA A N 1
ATOM 594 C CA . ALA A 1 76 ? -11.043 0.156 9.334 1.00 91.19 76 ALA A CA 1
ATOM 595 C C . ALA A 1 76 ? -11.366 1.583 9.814 1.00 91.19 76 ALA A C 1
ATOM 597 O O . ALA A 1 76 ? -12.084 1.757 10.803 1.00 91.19 76 ALA A O 1
ATOM 598 N N . ARG A 1 77 ? -10.883 2.605 9.094 1.00 92.00 77 ARG A N 1
ATOM 599 C CA . ARG A 1 77 ? -11.158 4.025 9.372 1.00 92.00 77 ARG A CA 1
ATOM 600 C C . ARG A 1 77 ? -12.554 4.468 8.946 1.00 92.00 77 ARG A C 1
ATOM 602 O O . ARG A 1 77 ? -13.031 5.481 9.450 1.00 92.00 77 ARG A O 1
ATOM 609 N N . LYS A 1 78 ? -13.205 3.712 8.056 1.00 91.69 78 LYS A N 1
ATOM 610 C CA . LYS A 1 78 ? -14.427 4.115 7.341 1.00 91.69 78 LYS A CA 1
ATOM 611 C C . LYS A 1 78 ? -14.230 5.423 6.567 1.00 91.69 78 LYS A C 1
ATOM 613 O O . LYS A 1 78 ? -15.095 6.293 6.577 1.00 91.69 78 LYS A O 1
ATOM 618 N N . ASP A 1 79 ? -13.070 5.552 5.933 1.00 92.81 79 ASP A N 1
ATOM 619 C CA . ASP A 1 79 ? -12.652 6.738 5.188 1.00 92.81 79 ASP A CA 1
ATOM 620 C C . ASP A 1 79 ? -12.006 6.303 3.871 1.00 92.81 79 ASP A C 1
ATOM 622 O O . ASP A 1 79 ? -10.877 5.816 3.855 1.00 92.81 79 ASP A O 1
ATOM 626 N N . GLU A 1 80 ? -12.728 6.463 2.763 1.00 91.12 80 GLU A N 1
ATOM 627 C CA . GLU A 1 80 ? -12.258 6.085 1.426 1.00 91.12 80 GLU A CA 1
ATOM 628 C C . GLU A 1 80 ? -11.193 7.039 0.867 1.00 91.12 80 GLU A C 1
ATOM 630 O O . GLU A 1 80 ? -10.473 6.679 -0.066 1.00 91.12 80 GLU A O 1
ATOM 635 N N . ALA A 1 81 ? -11.051 8.237 1.440 1.00 93.62 81 ALA A N 1
ATOM 636 C CA . ALA A 1 81 ? -10.068 9.224 1.009 1.00 93.62 81 ALA A CA 1
ATOM 637 C C . ALA A 1 81 ? -8.693 9.017 1.662 1.00 93.62 81 ALA A C 1
ATOM 639 O O . ALA A 1 81 ? -7.723 9.666 1.269 1.00 93.62 81 ALA A O 1
ATOM 640 N N . TRP A 1 82 ? -8.582 8.113 2.640 1.00 94.38 82 TRP A N 1
ATOM 641 C CA . TRP A 1 82 ? -7.347 7.923 3.391 1.00 94.38 82 TRP A CA 1
ATOM 642 C C . TRP A 1 82 ? -6.204 7.347 2.531 1.00 94.38 82 TRP A C 1
ATOM 644 O O . TRP A 1 82 ? -6.392 6.402 1.754 1.00 94.38 82 TRP A O 1
ATOM 654 N N . GLY A 1 83 ? -4.999 7.891 2.727 1.00 94.88 83 GLY A N 1
ATOM 655 C CA . GLY A 1 83 ? -3.753 7.464 2.082 1.00 94.88 83 GLY A CA 1
ATOM 656 C C . GLY A 1 83 ? -3.541 8.028 0.664 1.00 94.88 83 GLY A C 1
ATOM 657 O O . GLY A 1 83 ? -4.504 8.399 -0.011 1.00 94.88 83 GLY A O 1
ATOM 658 N N . PRO A 1 84 ? -2.282 8.087 0.188 1.00 95.75 84 PRO A N 1
ATOM 659 C CA . PRO A 1 84 ? -1.952 8.627 -1.132 1.00 95.75 84 PRO A CA 1
ATOM 660 C C . PRO A 1 84 ? -2.555 7.772 -2.250 1.00 95.75 84 PRO A C 1
ATOM 662 O O . PRO A 1 84 ? -2.775 6.574 -2.065 1.00 95.75 84 PRO A O 1
ATOM 665 N N . LYS A 1 85 ? -2.831 8.376 -3.411 1.00 93.50 85 LYS A N 1
ATOM 666 C CA . LYS A 1 85 ? -3.240 7.664 -4.632 1.00 93.50 85 LYS A CA 1
ATOM 667 C C . LYS A 1 85 ? -2.025 7.360 -5.492 1.00 93.50 85 LYS A C 1
ATOM 669 O O . LYS A 1 85 ? -1.138 8.200 -5.594 1.00 93.50 85 LYS A O 1
ATOM 674 N N . LEU A 1 86 ? -1.998 6.174 -6.098 1.00 92.25 86 LEU A N 1
ATOM 675 C CA . LEU A 1 86 ? -0.989 5.880 -7.111 1.00 92.25 86 LEU A CA 1
ATOM 676 C C . LEU A 1 86 ? -1.331 6.610 -8.414 1.00 92.25 86 LEU A C 1
ATOM 678 O O . LEU A 1 86 ? -2.499 6.895 -8.694 1.00 92.25 86 LEU A O 1
ATOM 682 N N . GLU A 1 87 ? -0.315 6.896 -9.224 1.00 87.38 87 GLU A N 1
ATOM 683 C CA . GLU A 1 87 ? -0.519 7.471 -10.551 1.00 87.38 87 GLU A CA 1
ATOM 684 C C . GLU A 1 87 ? -1.384 6.538 -11.419 1.00 87.38 87 GLU A C 1
ATOM 686 O O . GLU A 1 87 ? -1.201 5.320 -11.436 1.00 87.38 87 GLU A O 1
ATOM 691 N N . GLY A 1 88 ? -2.369 7.109 -12.119 1.00 82.69 88 GLY A N 1
ATOM 692 C CA . GLY A 1 88 ? -3.292 6.356 -12.976 1.00 82.69 88 GLY A CA 1
ATOM 693 C C . GLY A 1 88 ? -4.385 5.577 -12.235 1.00 82.69 88 GLY A C 1
ATOM 694 O O . GLY A 1 88 ? -5.171 4.874 -12.870 1.00 82.69 88 GLY A O 1
ATOM 695 N N . GLU A 1 89 ? -4.474 5.700 -10.910 1.00 81.88 89 GLU A N 1
ATOM 696 C CA . GLU A 1 89 ? -5.503 5.030 -10.123 1.00 81.88 89 GLU A CA 1
ATOM 697 C C . GLU A 1 89 ? -6.872 5.717 -10.283 1.00 81.88 89 GLU A C 1
ATOM 699 O O . GLU A 1 89 ? -7.025 6.910 -10.003 1.00 81.88 89 GLU A O 1
ATOM 704 N N . GLN A 1 90 ? -7.873 4.965 -10.755 1.00 69.31 90 GLN A N 1
ATOM 705 C CA . GLN A 1 90 ? -9.241 5.467 -10.910 1.00 69.31 90 GLN A CA 1
ATOM 706 C C . GLN A 1 90 ? -9.913 5.693 -9.542 1.00 69.31 90 GLN A C 1
ATOM 708 O O . GLN A 1 90 ? -9.540 5.031 -8.568 1.00 69.31 90 GLN A O 1
ATOM 713 N N . PRO A 1 91 ? -10.841 6.666 -9.446 1.00 58.22 91 PRO A N 1
ATOM 714 C CA . PRO A 1 91 ? -11.582 6.949 -8.220 1.00 58.22 91 PRO A CA 1
ATOM 715 C C . PRO A 1 91 ? -12.429 5.770 -7.743 1.00 58.22 91 PRO A C 1
ATOM 717 O O . PRO A 1 91 ? -12.995 5.050 -8.597 1.00 58.22 91 PRO A O 1
#

Mean predicted aligned error: 9.45 Å

Radius of gyration: 17.18 Å; Cα contacts (8 Å, |Δi|>4): 54; chains: 1; bounding box: 49×34×33 Å